Protein AF-A0A6G0M9Y8-F1 (afdb_monomer_lite)

Radius of gyration: 37.88 Å; chains: 1; bounding box: 70×54×104 Å

InterPro domains:
  IPR029466 No apical meristem-associated, C-terminal domain [PF14303] (41-128)

Secondary structure (DSSP, 8-state):
-----------------------------------------STHHHHHHHHHHHHHHHHHHHHHHHHHHHHHHHHHHHHHHHHHHHHHHHHHHHHHHHHHHHHHHHHH---TT--HHHHHHHHHHHHHHHHHHHHHHTT--

Foldseek 3Di:
DDDDDDDDDDDDDDDDDDDDDDDPDPDDPPDDDDPPPDPDDDDVVVVVVVVVVVVVVVVVVVVVVVVVVVVVVVVVVVVVVVVVVVVVVVVVVVVVVVVVVVLVCLLPDDPPPPDPVSNVVSVVSVVVSVVVVCVVVVVPD

Organism: NCBI:txid53985

pLDDT: mean 75.21, std 24.91, range [28.23, 98.38]

Structure (mmCIF, N/CA/C/O backbone):
data_AF-A0A6G0M9Y8-F1
#
_entry.id   AF-A0A6G0M9Y8-F1
#
loop_
_atom_site.group_PDB
_atom_site.id
_atom_site.type_symbol
_atom_site.label_atom_id
_atom_site.label_alt_id
_atom_site.label_comp_id
_atom_site.label_asym_id
_atom_site.label_entity_id
_atom_site.label_seq_id
_atom_site.pdbx_PDB_ins_code
_atom_site.Cartn_x
_atom_site.Cartn_y
_atom_site.Cartn_z
_atom_site.occupancy
_atom_site.B_iso_or_equiv
_atom_site.auth_seq_id
_atom_site.auth_comp_id
_atom_site.auth_asym_id
_atom_si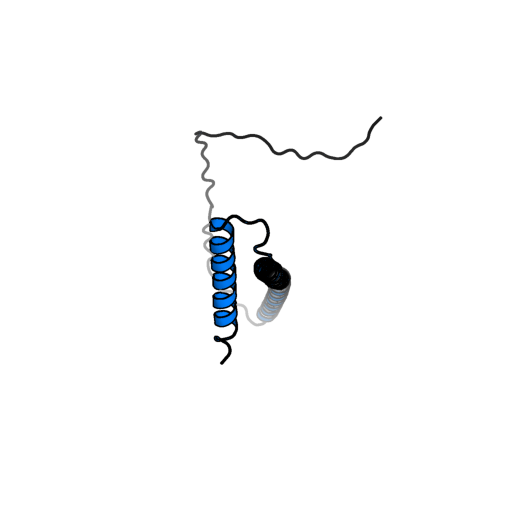te.auth_atom_id
_atom_site.pdbx_PDB_model_num
ATOM 1 N N . MET A 1 1 ? -49.732 18.791 -7.764 1.00 39.34 1 MET A N 1
ATOM 2 C CA . MET A 1 1 ? -49.855 17.565 -6.949 1.00 39.34 1 MET A CA 1
ATOM 3 C C . MET A 1 1 ? -48.465 16.969 -6.789 1.00 39.34 1 MET A C 1
ATOM 5 O O . MET A 1 1 ? -47.981 16.368 -7.731 1.00 39.34 1 MET A O 1
ATOM 9 N N . PHE A 1 2 ? -47.816 17.208 -5.649 1.00 36.47 2 PHE A N 1
ATOM 10 C CA . PHE A 1 2 ? -46.547 16.594 -5.227 1.00 36.47 2 PHE A CA 1
ATOM 11 C C . PHE A 1 2 ? -46.539 16.563 -3.689 1.00 36.47 2 PHE A C 1
ATOM 13 O O . PHE A 1 2 ? -47.146 17.440 -3.072 1.00 36.47 2 PHE A O 1
ATOM 20 N N . CYS A 1 3 ? -45.908 15.557 -3.081 1.00 32.97 3 CYS A N 1
ATOM 21 C CA . CYS A 1 3 ? -46.003 15.275 -1.644 1.00 32.97 3 CYS A CA 1
ATOM 22 C C . CYS A 1 3 ? -44.682 15.541 -0.890 1.00 32.97 3 CYS A C 1
ATOM 24 O O . CYS A 1 3 ? -43.620 15.142 -1.354 1.00 32.97 3 CYS A O 1
ATOM 26 N N . THR A 1 4 ? -44.792 16.229 0.258 1.00 45.25 4 THR A N 1
ATOM 27 C CA . THR A 1 4 ? -44.316 15.829 1.613 1.00 45.25 4 THR A CA 1
ATOM 28 C C . THR A 1 4 ? -43.302 14.661 1.711 1.00 45.25 4 THR A C 1
ATOM 30 O O . THR A 1 4 ? -43.532 13.634 1.086 1.00 45.25 4 THR A O 1
ATOM 33 N N . VAL A 1 5 ? -42.213 14.643 2.516 1.00 47.09 5 VAL A N 1
ATOM 34 C CA . VAL A 1 5 ? -41.707 15.344 3.750 1.00 47.09 5 VAL A CA 1
ATOM 35 C C . VAL A 1 5 ? -40.148 15.195 3.748 1.00 47.09 5 VAL A C 1
ATOM 37 O O . VAL A 1 5 ? -39.712 14.174 3.231 1.00 47.09 5 VAL A O 1
ATOM 40 N N . HIS A 1 6 ?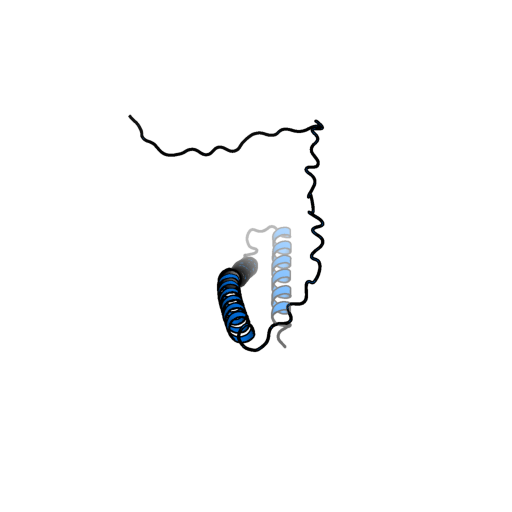 -39.184 15.991 4.266 1.00 40.78 6 HIS A N 1
ATOM 41 C CA . HIS A 1 6 ? -38.940 17.330 4.888 1.00 40.78 6 HIS A CA 1
ATOM 42 C C . HIS A 1 6 ? -37.494 17.762 4.453 1.00 40.78 6 HIS A C 1
ATOM 44 O O . HIS A 1 6 ? -36.820 16.970 3.804 1.00 40.78 6 HIS A O 1
ATOM 50 N N . CYS A 1 7 ? -36.899 18.949 4.677 1.00 36.34 7 CYS A N 1
ATOM 51 C CA . CYS A 1 7 ? -37.095 20.105 5.581 1.00 36.34 7 CYS A CA 1
ATOM 52 C C . CYS A 1 7 ? -36.411 20.075 6.984 1.00 36.34 7 CYS A C 1
ATOM 54 O O . CYS A 1 7 ? -37.092 19.968 8.000 1.00 36.34 7 CYS A O 1
ATOM 56 N N . VAL A 1 8 ? -35.078 20.268 7.035 1.00 40.81 8 VAL A N 1
ATOM 57 C CA . VAL A 1 8 ? -34.364 21.080 8.061 1.00 40.81 8 VAL A CA 1
ATOM 58 C C . VAL A 1 8 ? -33.291 21.905 7.331 1.00 40.81 8 VAL A C 1
ATOM 60 O O . VAL A 1 8 ? -32.588 21.358 6.484 1.00 40.81 8 VAL A O 1
ATOM 63 N N . CYS A 1 9 ? -33.157 23.198 7.640 1.00 38.06 9 CYS A N 1
ATOM 64 C CA . CYS A 1 9 ? -32.216 24.118 6.981 1.00 38.06 9 CYS A CA 1
ATOM 65 C C . CYS A 1 9 ? -31.145 24.631 7.960 1.00 38.06 9 CYS A C 1
ATOM 67 O O . CYS A 1 9 ? -31.461 24.895 9.117 1.00 38.06 9 CYS A O 1
ATOM 69 N N . PHE A 1 10 ? -29.909 24.840 7.486 1.00 33.06 10 PHE A N 1
ATOM 70 C CA . PHE A 1 10 ? -28.803 25.429 8.261 1.00 33.06 10 PHE A CA 1
ATOM 71 C C . PHE A 1 10 ? -28.028 26.471 7.433 1.00 33.06 10 PHE A C 1
ATOM 73 O O . PHE A 1 10 ? -27.304 26.106 6.515 1.00 33.06 10 PHE A O 1
ATOM 80 N N . TYR A 1 11 ? -28.217 27.751 7.765 1.00 35.28 11 TYR A N 1
ATOM 81 C CA . TYR A 1 11 ? -27.545 28.984 7.294 1.00 35.28 11 TYR A CA 1
ATOM 82 C C . TYR A 1 11 ? -28.156 30.133 8.158 1.00 35.28 11 TYR A C 1
ATOM 84 O O . TYR A 1 11 ? -29.301 29.983 8.579 1.00 35.28 11 TYR A O 1
ATOM 92 N N . VAL A 1 12 ? -27.530 31.262 8.534 1.00 34.66 12 VAL A N 1
ATOM 93 C CA . VAL A 1 12 ? -26.369 32.028 8.024 1.00 34.66 12 VAL A CA 1
ATOM 94 C C . VAL A 1 12 ? -25.516 32.606 9.189 1.00 34.66 12 VAL A C 1
ATOM 96 O O . VAL A 1 12 ? -25.989 32.742 10.310 1.00 34.66 12 VAL A O 1
ATOM 99 N N . VAL A 1 13 ? -24.267 32.963 8.866 1.00 34.56 13 VAL A N 1
ATOM 100 C CA . VAL A 1 13 ? -23.271 33.825 9.557 1.00 34.56 13 VAL A CA 1
ATOM 101 C C . VAL A 1 13 ? -23.820 35.010 10.387 1.00 34.56 13 VAL A C 1
ATOM 103 O O . VAL A 1 13 ? -24.753 35.685 9.961 1.00 34.56 13 VAL A O 1
ATOM 106 N N . GLY A 1 14 ? -23.120 35.359 11.479 1.00 28.23 14 GLY A N 1
ATOM 107 C CA . GLY A 1 14 ? -23.177 36.665 12.166 1.00 28.23 14 GLY A CA 1
ATOM 108 C C . GLY A 1 14 ? -22.004 36.852 13.150 1.00 28.23 14 GLY A C 1
ATOM 109 O O . GLY A 1 14 ? -21.479 35.857 13.646 1.00 28.23 14 GLY A O 1
ATOM 110 N N . ALA A 1 15 ? -21.575 38.094 13.407 1.00 34.66 15 ALA A N 1
ATOM 111 C CA . ALA A 1 15 ? -20.466 38.441 14.312 1.00 34.66 15 ALA A CA 1
ATOM 112 C C . ALA A 1 15 ? -20.741 39.751 15.092 1.00 34.66 15 ALA A C 1
ATOM 114 O O . ALA A 1 15 ? -21.701 40.453 14.782 1.00 34.66 15 ALA A O 1
ATOM 115 N N . ASP A 1 16 ? -19.845 40.057 16.039 1.00 31.34 16 ASP A N 1
ATOM 116 C CA . ASP A 1 16 ? -19.729 41.263 16.882 1.00 31.34 16 ASP A CA 1
ATOM 117 C C . ASP A 1 16 ? -20.652 41.453 18.113 1.00 31.34 16 ASP A C 1
ATOM 119 O O . ASP A 1 16 ? -21.720 40.866 18.268 1.00 31.34 16 ASP A O 1
ATOM 123 N N . GLU A 1 17 ? -20.106 42.260 19.032 1.00 44.22 17 GLU A N 1
ATOM 124 C CA . GLU A 1 17 ? -20.483 42.584 20.419 1.00 44.22 17 GLU A CA 1
ATOM 125 C C . GLU A 1 17 ? -21.959 42.923 20.713 1.00 44.22 17 GLU A C 1
ATOM 127 O O . GLU A 1 17 ? -22.526 43.861 20.150 1.00 44.22 17 GLU A O 1
ATOM 132 N N . ALA A 1 18 ? -22.510 42.288 21.759 1.00 34.84 18 ALA A N 1
ATOM 133 C CA . ALA A 1 18 ? -23.552 42.870 22.613 1.00 34.84 18 ALA A CA 1
ATOM 134 C C . ALA A 1 18 ? -23.567 42.214 24.013 1.00 34.84 18 ALA A C 1
ATOM 136 O O . ALA A 1 18 ? -23.854 41.027 24.159 1.00 34.84 18 ALA A O 1
ATOM 137 N N . THR A 1 19 ? -23.309 42.996 25.067 1.00 44.41 19 THR A N 1
ATOM 138 C CA . THR A 1 19 ? -23.383 42.528 26.465 1.00 44.41 19 THR A CA 1
ATOM 139 C C . THR A 1 19 ? -24.833 42.339 26.928 1.00 44.41 19 THR A C 1
ATOM 141 O O . THR A 1 19 ? -25.600 43.301 26.951 1.00 44.41 19 THR A O 1
ATOM 144 N N . ILE A 1 20 ? -25.186 41.140 27.412 1.00 38.72 20 ILE A N 1
ATOM 145 C CA . ILE A 1 20 ? -26.380 40.906 28.248 1.00 38.72 20 ILE A CA 1
ATOM 146 C C . ILE A 1 20 ? -25.986 40.085 29.484 1.00 38.72 20 ILE A C 1
ATOM 148 O O . ILE A 1 20 ? -25.356 39.036 29.386 1.00 38.72 20 ILE A O 1
ATOM 152 N N . SER A 1 21 ? -26.371 40.582 30.659 1.00 39.44 21 SER A N 1
ATOM 153 C CA . SER A 1 21 ? -26.057 40.007 31.971 1.00 39.44 21 SER A CA 1
ATOM 154 C C . SER A 1 21 ? -27.148 39.050 32.466 1.00 39.44 21 SER A C 1
ATOM 156 O O . SER A 1 21 ? -28.293 39.473 32.607 1.00 39.44 21 SER A O 1
ATOM 158 N N . SER A 1 22 ? -26.763 37.851 32.914 1.00 36.72 22 SER A N 1
ATOM 159 C CA . SER A 1 22 ? -27.243 37.318 34.202 1.00 36.72 22 SER A CA 1
ATOM 160 C C . SER A 1 22 ? -26.238 36.330 34.801 1.00 36.72 22 SER A C 1
ATOM 162 O O . SER A 1 22 ? -25.827 35.376 34.143 1.00 36.72 22 SER A O 1
ATOM 164 N N . MET A 1 23 ? -25.861 36.540 36.065 1.00 39.88 23 MET A N 1
ATOM 165 C CA . MET A 1 23 ? -25.212 35.524 36.898 1.00 39.88 23 MET A CA 1
ATOM 166 C C . MET A 1 23 ? -26.258 34.932 37.844 1.00 39.88 23 MET A C 1
ATOM 168 O O . MET A 1 23 ? -26.404 35.386 38.982 1.00 39.88 23 MET A O 1
ATOM 172 N N . ASP A 1 24 ? -26.961 33.890 37.403 1.00 33.59 24 ASP A N 1
ATOM 173 C CA . ASP A 1 24 ? -27.903 33.154 38.253 1.00 33.59 24 ASP A CA 1
ATOM 174 C C . ASP A 1 24 ? -27.179 32.203 39.220 1.00 33.59 24 ASP A C 1
ATOM 176 O O . ASP A 1 24 ? -27.141 30.983 39.077 1.00 33.59 24 ASP A O 1
ATOM 180 N N . THR A 1 25 ? -26.555 32.838 40.214 1.00 39.00 25 THR A N 1
ATOM 181 C CA . THR A 1 25 ? -26.526 32.455 41.632 1.00 39.00 25 THR A CA 1
ATOM 182 C C . THR A 1 25 ? -26.902 30.997 41.924 1.00 39.00 25 THR A C 1
ATOM 184 O O . THR A 1 25 ? -28.063 30.670 42.166 1.00 39.00 25 THR A O 1
ATOM 187 N N . PHE A 1 26 ? -25.892 30.130 42.046 1.00 36.38 26 PHE A N 1
ATOM 188 C CA . PHE A 1 26 ? -26.058 28.820 42.681 1.00 36.38 26 PHE A CA 1
ATOM 189 C C . PHE A 1 26 ? -26.294 29.009 44.189 1.00 36.38 26 PHE A C 1
ATOM 191 O O . PHE A 1 26 ? -25.365 29.040 45.001 1.00 36.38 26 PHE A O 1
ATOM 198 N N . GLN A 1 27 ? -27.558 29.205 44.565 1.00 37.06 27 GLN A N 1
ATOM 199 C CA . GLN A 1 27 ? -27.953 29.525 45.932 1.00 37.06 27 GLN A CA 1
ATOM 200 C C . GLN A 1 27 ? -27.883 28.271 46.819 1.00 37.06 27 GLN A C 1
ATOM 202 O O . GLN A 1 27 ? -28.833 27.500 46.915 1.00 37.06 27 GLN A O 1
ATOM 207 N N . SER A 1 28 ? -26.733 28.055 47.463 1.00 39.25 28 SER A N 1
ATOM 208 C CA . SER A 1 28 ? -26.544 26.971 48.435 1.00 39.25 28 SER A CA 1
ATOM 209 C C . SER A 1 28 ? -27.338 27.245 49.722 1.00 39.25 28 SER A C 1
ATOM 211 O O . SER A 1 28 ? -27.038 28.226 50.414 1.00 39.25 28 SER A O 1
ATOM 213 N N . PRO A 1 29 ? -28.320 26.404 50.105 1.00 44.94 29 PRO A N 1
ATOM 214 C CA . PRO A 1 29 ? -28.995 26.538 51.386 1.00 44.94 29 PRO A CA 1
ATOM 215 C C . PRO A 1 29 ? -28.086 25.974 52.483 1.00 44.94 29 PRO A C 1
ATOM 217 O O . PRO A 1 29 ? -27.977 24.758 52.656 1.00 44.94 29 PRO A O 1
ATOM 220 N N . VAL A 1 30 ? -27.445 26.853 53.258 1.00 48.31 30 VAL A N 1
ATOM 221 C CA . VAL A 1 30 ? -26.690 26.473 54.466 1.00 48.31 30 VAL A CA 1
ATOM 222 C C . VAL A 1 30 ? -27.676 26.058 55.569 1.00 48.31 30 VAL A C 1
ATOM 224 O O . VAL A 1 30 ? -27.991 26.811 56.489 1.00 48.31 30 VAL A O 1
ATOM 227 N N . GLY A 1 31 ? -28.210 24.843 55.445 1.00 37.00 31 GLY A N 1
ATOM 228 C CA . GLY A 1 31 ? -29.102 24.220 56.419 1.00 37.00 31 GLY A CA 1
ATOM 229 C C . GLY A 1 31 ? -28.313 23.527 57.526 1.00 37.00 31 GLY A C 1
ATOM 230 O O . GLY A 1 31 ? -27.812 22.421 57.335 1.00 37.00 31 GLY A O 1
ATOM 231 N N . VAL A 1 32 ? -28.212 24.160 58.699 1.00 47.62 32 VAL A N 1
ATOM 232 C CA . VAL A 1 32 ? -27.520 23.590 59.867 1.00 47.62 32 VAL A CA 1
ATOM 233 C C . VAL A 1 32 ? -28.286 22.375 60.404 1.00 47.62 32 VAL A C 1
ATOM 235 O O . VAL A 1 32 ? -29.223 22.502 61.194 1.00 47.62 32 VAL A O 1
ATOM 238 N N . LEU A 1 33 ? -27.861 21.173 60.009 1.00 42.94 33 LEU A N 1
ATOM 239 C CA . LEU A 1 33 ? -28.350 19.922 60.586 1.00 42.94 33 LEU A CA 1
ATOM 240 C C . LEU A 1 33 ? -27.740 19.701 61.978 1.00 42.94 33 LEU A C 1
ATOM 242 O O . LEU A 1 33 ? -26.704 19.054 62.135 1.00 42.94 33 LEU A O 1
ATOM 246 N N . HIS A 1 34 ? -28.414 20.215 63.009 1.00 40.53 34 HIS A N 1
ATOM 247 C CA . HIS A 1 34 ? -28.133 19.842 64.395 1.00 40.53 34 HIS A CA 1
ATOM 248 C C . HIS A 1 34 ? -28.239 18.318 64.567 1.00 40.53 34 HIS A C 1
ATOM 250 O O . HIS A 1 34 ? -29.302 17.726 64.373 1.00 40.53 34 HIS A O 1
ATOM 256 N N . ALA A 1 35 ? -27.140 17.682 64.980 1.00 46.62 35 ALA A N 1
ATOM 257 C CA . ALA A 1 35 ? -27.052 16.238 65.182 1.00 46.62 35 ALA A CA 1
ATOM 258 C C . ALA A 1 35 ? -27.804 15.775 66.451 1.00 46.62 35 ALA A C 1
ATOM 260 O O . ALA A 1 35 ? -27.202 15.421 67.468 1.00 46.62 35 ALA A O 1
ATOM 261 N N . VAL A 1 36 ? -29.140 15.770 66.400 1.00 43.28 36 VAL A N 1
ATOM 262 C CA . VAL A 1 36 ? -30.007 15.288 67.488 1.00 43.28 36 VAL A CA 1
ATOM 263 C C . VAL A 1 36 ? -29.892 13.763 67.610 1.00 43.28 36 VAL A C 1
ATOM 265 O O . VAL A 1 36 ? -30.564 13.003 66.916 1.00 43.28 36 VAL A O 1
ATOM 268 N N . ARG A 1 37 ? -29.012 13.316 68.511 1.00 51.09 37 ARG A N 1
ATOM 269 C CA . ARG A 1 37 ? -28.689 11.908 68.801 1.00 51.09 37 ARG A CA 1
ATOM 270 C C . ARG A 1 37 ? -29.902 11.136 69.366 1.00 51.09 37 ARG A C 1
ATOM 272 O O . ARG A 1 37 ? -30.250 11.358 70.525 1.00 51.09 37 ARG A O 1
ATOM 279 N N . PRO A 1 38 ? -30.516 10.176 68.639 1.00 45.91 38 PRO A N 1
ATOM 280 C CA . PRO A 1 38 ? -31.719 9.490 69.120 1.00 45.91 38 PRO A CA 1
ATOM 281 C C . PRO A 1 38 ? -31.382 8.318 70.060 1.00 45.91 38 PRO A C 1
ATOM 283 O O . PRO A 1 38 ? -31.090 7.203 69.621 1.00 45.91 38 PRO A O 1
ATOM 286 N N . THR A 1 39 ? -31.463 8.538 71.371 1.00 56.75 39 THR A N 1
ATOM 287 C CA . THR A 1 39 ? -31.293 7.503 72.406 1.00 56.75 39 THR A CA 1
ATOM 288 C C . THR A 1 39 ? -32.536 6.610 72.540 1.00 56.75 39 THR A C 1
ATOM 290 O O . THR A 1 39 ? -33.365 6.786 73.426 1.00 56.75 39 THR A O 1
ATOM 293 N N . SER A 1 40 ? -32.681 5.609 71.664 1.00 49.59 40 SER A N 1
ATOM 294 C CA . SER A 1 40 ? -33.758 4.604 71.768 1.00 49.59 40 SER A CA 1
ATOM 295 C C . SER A 1 40 ? -33.303 3.216 71.299 1.00 49.59 40 SER A C 1
ATOM 297 O O . SER A 1 40 ? -32.916 3.058 70.140 1.00 49.59 40 SER A O 1
ATOM 299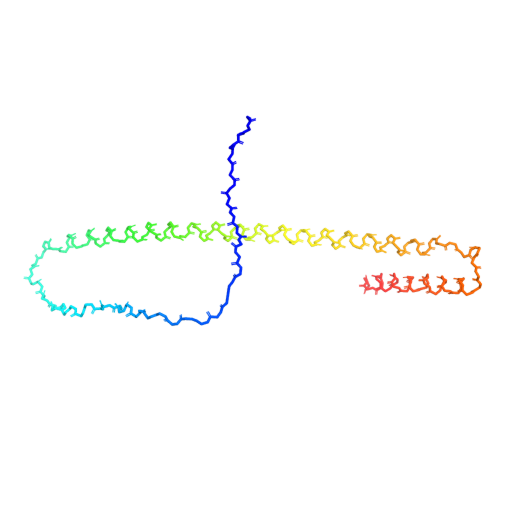 N N . ALA A 1 41 ? -33.366 2.221 72.185 1.00 53.44 41 ALA A N 1
ATOM 300 C CA . ALA A 1 41 ? -32.756 0.903 71.998 1.00 53.44 41 ALA A CA 1
ATOM 301 C C . ALA A 1 41 ? -33.502 -0.046 71.030 1.00 53.44 41 ALA A C 1
ATOM 303 O O . ALA A 1 41 ? -34.688 0.109 70.733 1.00 53.44 41 ALA A O 1
ATOM 304 N N . GLY A 1 42 ? -32.794 -1.088 70.578 1.00 52.91 42 GLY A N 1
ATOM 305 C CA . GLY A 1 42 ? -33.362 -2.279 69.934 1.00 52.91 42 GLY A CA 1
ATOM 306 C C . GLY A 1 42 ? -33.921 -2.066 68.523 1.00 52.91 42 GLY A C 1
ATOM 307 O O . GLY A 1 42 ? -33.251 -2.344 67.531 1.00 52.91 42 GLY A O 1
ATOM 308 N N . LYS A 1 43 ? -35.174 -1.609 68.417 1.00 49.94 43 LYS A N 1
ATOM 309 C CA . LYS A 1 43 ? -36.010 -1.802 67.212 1.00 49.94 43 LYS A CA 1
ATOM 310 C C . LYS A 1 43 ? -35.680 -0.912 66.002 1.00 49.94 43 LYS A C 1
ATOM 312 O O . LYS A 1 43 ? -36.190 -1.186 64.919 1.00 49.94 43 LYS A O 1
ATOM 317 N N . LYS A 1 44 ? -34.841 0.125 66.134 1.00 56.09 44 LYS A N 1
ATOM 318 C CA . LYS A 1 44 ? -34.489 1.008 64.998 1.00 56.09 44 LYS A CA 1
ATOM 319 C C . LYS A 1 44 ? -33.450 0.407 64.042 1.00 56.09 44 LYS A C 1
ATOM 321 O O . LYS A 1 44 ? -33.598 0.584 62.837 1.00 56.09 44 LYS A O 1
ATOM 326 N N . LYS A 1 45 ? -32.454 -0.345 64.539 1.00 57.72 45 LYS A N 1
ATOM 327 C CA . LYS A 1 45 ? -31.346 -0.842 63.695 1.00 57.72 45 LYS A CA 1
ATOM 328 C C . LYS A 1 45 ? -31.804 -1.756 62.555 1.00 57.72 45 LYS A C 1
ATOM 330 O O . LYS A 1 45 ? -31.316 -1.599 61.449 1.00 57.72 45 LYS A O 1
ATOM 335 N N . ALA A 1 46 ? -32.775 -2.643 62.784 1.00 64.69 46 ALA A N 1
ATOM 336 C CA . ALA A 1 46 ? -33.276 -3.538 61.734 1.00 64.69 46 ALA A CA 1
ATOM 337 C C . ALA A 1 46 ? -33.919 -2.781 60.553 1.00 64.69 46 ALA A C 1
ATOM 339 O O . ALA A 1 46 ? -33.725 -3.159 59.403 1.00 64.69 46 ALA A O 1
ATOM 340 N N . LYS A 1 47 ? -34.643 -1.682 60.821 1.00 68.00 47 LYS A N 1
ATOM 341 C CA . LYS A 1 47 ? -35.223 -0.838 59.761 1.00 68.00 47 LYS A CA 1
ATOM 342 C C . LYS A 1 47 ? -34.175 0.016 59.046 1.00 68.00 47 LYS A C 1
ATOM 344 O O . LYS A 1 47 ? -34.321 0.248 57.854 1.00 68.00 47 LYS A O 1
ATOM 349 N N . GLN A 1 48 ? -33.140 0.460 59.762 1.00 77.38 48 GLN A N 1
ATOM 350 C CA . GLN A 1 48 ? -32.007 1.165 59.163 1.00 77.38 48 GLN A CA 1
ATOM 351 C C . GLN A 1 48 ? -31.241 0.244 58.204 1.00 77.38 48 GLN A C 1
ATOM 353 O O . GLN A 1 48 ? -31.132 0.583 57.036 1.00 77.38 48 GLN A O 1
ATOM 358 N N . LEU A 1 49 ? -30.830 -0.945 58.660 1.00 76.88 49 LEU A N 1
ATOM 359 C CA . LEU A 1 49 ? -30.101 -1.927 57.846 1.00 76.88 49 LEU A CA 1
ATOM 360 C C . LEU A 1 49 ? -30.873 -2.331 56.579 1.00 76.88 49 LEU A C 1
ATOM 362 O O . LEU A 1 49 ? -30.287 -2.419 55.512 1.00 76.88 49 LEU A O 1
ATOM 366 N N . HIS A 1 50 ? -32.195 -2.511 56.668 1.00 81.38 50 HIS A N 1
ATOM 367 C CA . HIS A 1 50 ? -33.036 -2.802 55.499 1.00 81.38 50 HIS A CA 1
ATOM 368 C C . HIS A 1 50 ? -33.113 -1.629 54.498 1.00 81.38 50 HIS A C 1
ATOM 370 O O . HIS A 1 50 ? -33.262 -1.849 53.299 1.00 81.38 50 HIS A O 1
ATOM 376 N N . PHE A 1 51 ? -33.037 -0.378 54.964 1.00 83.75 51 PHE A N 1
ATOM 377 C CA . PHE A 1 51 ? -32.955 0.790 54.078 1.00 83.75 51 PHE A CA 1
ATOM 378 C C . PHE A 1 51 ? -31.565 0.898 53.430 1.00 83.75 51 PHE A C 1
ATOM 380 O O . PHE A 1 51 ? -31.471 1.116 52.228 1.00 83.75 51 PHE A O 1
ATOM 387 N N . GLU A 1 52 ? -30.509 0.663 54.210 1.00 83.31 52 GLU A N 1
ATOM 388 C CA . GLU A 1 52 ? -29.107 0.572 53.773 1.00 83.31 52 GLU A CA 1
ATOM 389 C C . GLU A 1 52 ? -28.953 -0.488 52.658 1.00 83.31 52 GLU A C 1
ATOM 391 O O . GLU A 1 52 ? -28.484 -0.180 51.565 1.00 83.31 52 GLU A O 1
ATOM 396 N N . GLU A 1 53 ? -29.508 -1.689 52.856 1.00 88.38 53 GLU A N 1
ATOM 397 C CA . GLU A 1 53 ? -29.526 -2.781 51.867 1.00 88.38 53 GLU A CA 1
ATOM 398 C C . GLU A 1 53 ? -30.318 -2.436 50.585 1.00 88.38 53 GLU A C 1
ATOM 400 O O . GLU A 1 53 ? -29.974 -2.896 49.492 1.00 88.38 53 GLU A O 1
ATOM 405 N N . GLN A 1 54 ? -31.385 -1.631 50.681 1.00 89.81 54 GLN A N 1
ATOM 406 C CA . GLN A 1 54 ? -32.106 -1.144 49.495 1.00 89.81 54 GLN A CA 1
ATOM 407 C C . GLN A 1 54 ? -31.306 -0.086 48.727 1.00 89.81 54 GLN A C 1
ATOM 409 O O . GLN A 1 54 ? -31.309 -0.110 47.494 1.00 89.81 54 GLN A O 1
ATOM 414 N N . VAL A 1 55 ? -30.595 0.800 49.432 1.00 89.19 55 VAL A N 1
ATOM 415 C CA . VAL A 1 55 ? -29.694 1.788 48.822 1.00 89.19 55 VAL A CA 1
ATOM 416 C C . VAL A 1 55 ? -28.546 1.084 48.093 1.00 89.19 55 VAL A C 1
ATOM 418 O O . VAL A 1 55 ? -28.333 1.366 46.915 1.00 89.19 55 VAL A O 1
ATOM 421 N N . ASP A 1 56 ? -27.891 0.099 48.711 1.00 93.06 56 ASP A N 1
ATOM 422 C CA . ASP A 1 56 ? -26.813 -0.673 48.070 1.00 93.06 56 ASP A CA 1
ATOM 423 C C . ASP A 1 56 ? -27.288 -1.405 46.802 1.00 93.06 56 ASP A C 1
ATOM 425 O O . ASP A 1 56 ? -26.606 -1.393 45.773 1.00 93.06 56 ASP A O 1
ATOM 429 N N . LYS A 1 57 ? -28.493 -1.995 46.823 1.00 92.69 57 LYS A N 1
ATOM 430 C CA . LYS A 1 57 ? -29.090 -2.626 45.629 1.00 92.69 57 LYS A CA 1
ATOM 431 C C . LYS A 1 57 ? -29.381 -1.613 44.518 1.00 92.69 57 LYS A C 1
ATOM 433 O O . LYS A 1 57 ? -29.104 -1.909 43.356 1.00 92.69 57 LYS A O 1
ATOM 438 N N . ALA A 1 58 ? -29.895 -0.429 44.853 1.00 91.25 58 ALA A N 1
ATOM 439 C CA . ALA A 1 58 ? -30.156 0.638 43.884 1.00 91.25 58 ALA A CA 1
ATOM 440 C C . ALA A 1 58 ? -28.858 1.224 43.290 1.00 91.25 58 ALA A C 1
ATOM 442 O O . ALA A 1 58 ? -28.801 1.509 42.089 1.00 91.25 58 ALA A O 1
ATOM 443 N N . ILE A 1 59 ? -27.798 1.336 44.099 1.00 90.88 59 ILE A N 1
ATOM 444 C CA . ILE A 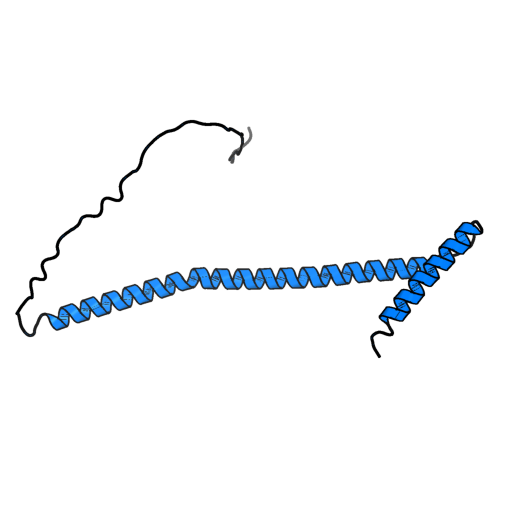1 59 ? -26.462 1.754 43.655 1.00 90.88 59 ILE A CA 1
ATOM 445 C C . ILE A 1 59 ? -25.864 0.704 42.713 1.00 90.88 59 ILE A C 1
ATOM 447 O O . ILE A 1 59 ? -25.446 1.060 41.612 1.00 90.88 59 ILE A O 1
ATOM 451 N N . MET A 1 60 ? -25.884 -0.585 43.075 1.00 92.19 60 MET A N 1
ATOM 452 C CA . MET A 1 60 ? -25.384 -1.659 42.201 1.00 92.19 60 MET A CA 1
ATOM 453 C C . MET A 1 60 ? -26.160 -1.774 40.880 1.00 92.19 60 MET A C 1
ATOM 455 O O . MET A 1 60 ? -25.555 -2.073 39.850 1.00 92.19 60 MET A O 1
ATOM 459 N N . HIS A 1 61 ? -27.477 -1.533 40.884 1.00 90.81 61 HIS A N 1
ATOM 460 C CA . HIS A 1 61 ? -28.278 -1.495 39.654 1.00 90.81 61 HIS A CA 1
ATOM 461 C C . HIS A 1 61 ? -27.833 -0.343 38.748 1.00 90.81 61 HIS A C 1
ATOM 463 O O . HIS A 1 61 ? -27.424 -0.572 37.611 1.00 90.81 61 HIS A O 1
ATOM 469 N N . SER A 1 62 ? -27.810 0.875 39.299 1.00 86.19 62 SER A N 1
ATOM 470 C CA . SER A 1 62 ? -27.383 2.087 38.591 1.00 86.19 62 SER A CA 1
ATOM 471 C C . SER A 1 62 ? -25.969 1.944 38.022 1.00 86.19 62 SER A C 1
ATOM 473 O O . SER A 1 62 ? -25.742 2.228 36.852 1.00 86.19 62 SER A O 1
ATOM 475 N N . GLN A 1 63 ? -25.013 1.450 38.818 1.00 86.69 63 GLN A N 1
ATOM 476 C CA . GLN A 1 63 ? -23.629 1.237 38.379 1.00 86.69 63 GLN A CA 1
ATOM 477 C C . GLN A 1 63 ? -23.517 0.192 37.262 1.00 86.69 63 GLN A C 1
ATOM 479 O O . GLN A 1 63 ? -22.711 0.370 36.349 1.00 86.69 63 GLN A O 1
ATOM 484 N N . ARG A 1 64 ? -24.331 -0.873 37.296 1.00 84.94 64 ARG A N 1
ATOM 485 C CA . ARG A 1 64 ? -24.372 -1.871 36.218 1.00 84.94 64 ARG A CA 1
ATOM 486 C C . ARG A 1 64 ? -24.849 -1.246 34.911 1.00 84.94 64 ARG A C 1
ATOM 488 O O . ARG A 1 64 ? -24.194 -1.432 33.893 1.00 84.94 64 ARG A O 1
ATOM 495 N N . GLU A 1 65 ? -25.955 -0.508 34.932 1.00 83.69 65 GLU A N 1
ATOM 496 C CA . GLU A 1 65 ? -26.510 0.133 33.731 1.00 83.69 65 GLU A CA 1
ATOM 497 C C . GLU A 1 65 ? -25.573 1.218 33.181 1.00 83.69 65 GLU A C 1
ATOM 499 O O . GLU A 1 65 ? -25.303 1.250 31.979 1.00 83.69 65 GLU A O 1
ATOM 504 N N . LEU A 1 66 ? -24.975 2.027 34.063 1.00 83.38 66 LEU A N 1
ATOM 505 C CA . LEU A 1 66 ? -23.959 3.024 33.707 1.00 83.38 66 LEU A CA 1
ATOM 506 C C . LEU A 1 66 ? -22.691 2.407 33.089 1.00 83.38 66 LEU A C 1
ATOM 508 O O . LEU A 1 66 ? -22.000 3.098 32.346 1.00 83.38 66 LEU A O 1
ATOM 512 N N . ALA A 1 67 ? -22.386 1.128 33.340 1.00 81.19 67 ALA A N 1
ATOM 513 C CA . ALA A 1 67 ? -21.266 0.417 32.715 1.00 81.19 67 ALA A CA 1
ATOM 514 C C . ALA A 1 67 ? -21.593 -0.172 31.323 1.00 81.19 67 ALA A C 1
ATOM 516 O O . ALA A 1 67 ? -20.675 -0.441 30.540 1.00 81.19 67 ALA A O 1
ATOM 517 N N . VAL A 1 68 ? -22.875 -0.353 30.973 1.00 82.56 68 VAL A N 1
ATOM 518 C CA . VAL A 1 68 ? -23.277 -0.916 29.667 1.00 82.56 68 VAL A CA 1
ATOM 519 C C . VAL A 1 68 ? -22.953 0.045 28.520 1.00 82.56 68 VAL A C 1
ATOM 521 O O . VAL A 1 68 ? -22.339 -0.366 27.538 1.00 82.56 68 VAL A O 1
ATOM 524 N N . ALA A 1 69 ? -23.303 1.330 28.633 1.00 76.62 69 ALA A N 1
ATOM 525 C CA . ALA A 1 69 ? -23.080 2.276 27.535 1.00 76.62 69 ALA A CA 1
ATOM 526 C C . ALA A 1 69 ? -21.580 2.501 27.207 1.00 76.62 69 ALA A C 1
ATOM 528 O O . ALA A 1 69 ? -21.223 2.404 26.030 1.00 76.62 69 ALA A O 1
ATOM 529 N N . PRO A 1 70 ? -20.669 2.695 28.188 1.00 84.00 70 PRO A N 1
ATOM 530 C CA . PRO A 1 70 ? -19.233 2.777 27.922 1.00 84.00 70 PRO A CA 1
ATOM 531 C C . PRO A 1 70 ? -18.641 1.481 27.356 1.00 84.00 70 PRO A C 1
ATOM 533 O O . PRO A 1 70 ? -17.786 1.546 26.477 1.00 84.00 70 PRO A O 1
ATOM 536 N N . SER A 1 71 ? -19.084 0.302 27.814 1.00 86.25 71 SER A N 1
ATOM 537 C CA . SER A 1 71 ? -18.561 -0.969 27.281 1.00 86.25 71 SER A CA 1
ATOM 538 C C . SER A 1 71 ? -18.975 -1.205 25.824 1.00 86.25 71 SER A C 1
ATOM 540 O O . SER A 1 71 ? -18.132 -1.590 25.015 1.00 86.25 71 SER A O 1
ATOM 542 N N . ALA A 1 72 ? -20.216 -0.872 25.454 1.00 90.56 72 ALA A N 1
ATOM 543 C CA . ALA A 1 72 ? -20.657 -0.885 24.058 1.00 90.56 72 ALA A CA 1
ATOM 544 C C . ALA A 1 72 ? -19.871 0.116 23.186 1.00 90.56 72 ALA A C 1
A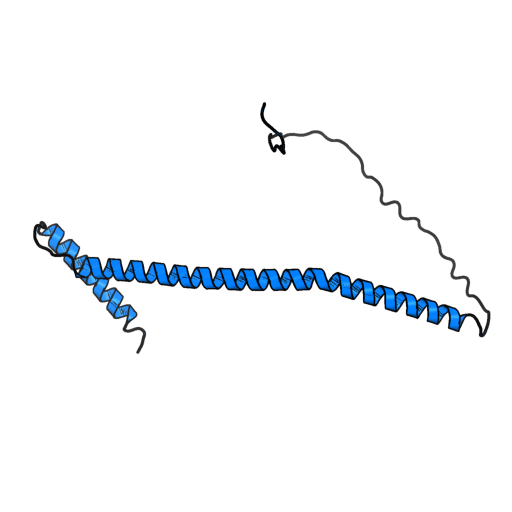TOM 546 O O . ALA A 1 72 ? -19.453 -0.223 22.079 1.00 90.56 72 ALA A O 1
ATOM 547 N N . GLN A 1 73 ? -19.608 1.327 23.693 1.00 92.19 73 GLN A N 1
ATOM 548 C CA . GLN A 1 73 ? -18.805 2.330 22.986 1.00 92.19 73 GLN A CA 1
ATOM 549 C C . GLN A 1 73 ? -17.359 1.860 22.746 1.00 92.19 73 GLN A C 1
ATOM 551 O O . GLN A 1 73 ? -16.834 2.043 21.648 1.00 92.19 73 GLN A O 1
ATOM 556 N N . VAL A 1 74 ? -16.722 1.231 23.741 1.00 95.06 74 VAL A N 1
ATOM 557 C CA . VAL A 1 74 ? -15.353 0.699 23.615 1.00 95.06 74 VAL A CA 1
ATOM 558 C C . VAL A 1 74 ? -15.269 -0.407 22.562 1.00 95.06 74 VAL A C 1
ATOM 560 O O . VAL A 1 74 ? -14.311 -0.420 21.787 1.00 95.06 74 VAL A O 1
ATOM 563 N N . GLU A 1 75 ? -16.260 -1.299 22.476 1.00 95.38 75 GLU A N 1
ATOM 564 C CA . GLU A 1 75 ? -16.234 -2.367 21.470 1.00 95.38 75 GLU A CA 1
ATOM 565 C C . GLU A 1 75 ? -16.464 -1.822 20.050 1.00 95.38 75 GLU A C 1
ATOM 567 O O . GLU A 1 75 ? -15.714 -2.169 19.140 1.00 95.38 75 GLU A O 1
ATOM 572 N N . ILE A 1 76 ? -17.376 -0.856 19.873 1.00 96.44 76 ILE A N 1
ATOM 573 C CA . ILE A 1 76 ? -17.543 -0.129 18.599 1.00 96.44 76 ILE A CA 1
ATOM 574 C C . ILE A 1 76 ? -16.229 0.560 18.180 1.00 96.44 76 ILE A C 1
ATOM 576 O O . ILE A 1 76 ? -15.844 0.517 17.011 1.00 96.44 76 ILE A O 1
ATOM 580 N N . MET A 1 77 ? -15.498 1.168 19.122 1.00 96.38 77 MET A N 1
ATOM 581 C CA . MET A 1 77 ? -14.189 1.774 18.838 1.00 96.38 77 MET A CA 1
ATOM 582 C C . MET A 1 77 ? -13.118 0.730 18.474 1.00 96.38 77 MET A C 1
ATOM 584 O O . MET A 1 77 ? -12.284 0.992 17.605 1.00 96.38 77 MET A O 1
ATOM 588 N N . ARG A 1 78 ? -13.147 -0.465 19.082 1.00 97.06 78 ARG A N 1
ATOM 589 C CA . ARG A 1 78 ? -12.273 -1.594 18.714 1.00 97.06 78 ARG A CA 1
ATOM 590 C C . ARG A 1 78 ? -12.569 -2.101 17.301 1.00 97.06 78 ARG A C 1
ATOM 592 O O . ARG A 1 78 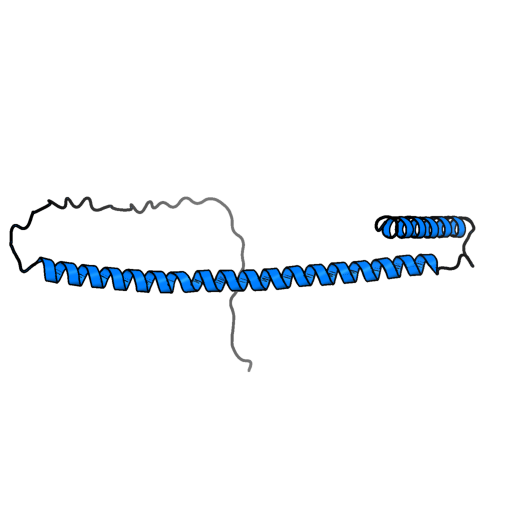? -11.626 -2.323 16.540 1.00 97.06 78 ARG A O 1
ATOM 599 N N . GLU A 1 79 ? -13.839 -2.259 16.935 1.00 97.62 79 GLU A N 1
ATOM 600 C CA . GLU A 1 79 ? -14.243 -2.647 15.577 1.00 97.62 79 GLU A CA 1
ATOM 601 C C . GLU A 1 79 ? -13.787 -1.609 14.544 1.00 97.62 79 GLU A C 1
ATOM 603 O O . GLU A 1 79 ? -13.143 -1.963 13.553 1.00 97.62 79 GLU A O 1
ATOM 608 N N . GLN A 1 80 ? -14.030 -0.319 14.806 1.00 96.88 80 GLN A N 1
ATOM 609 C CA . GLN A 1 80 ? -13.580 0.778 13.942 1.00 96.88 80 GLN A CA 1
ATOM 610 C C . GLN A 1 80 ? -12.055 0.793 13.767 1.00 96.88 80 GLN A C 1
ATOM 612 O O . GLN A 1 80 ? -11.578 0.952 12.642 1.00 96.88 80 GLN A O 1
ATOM 617 N N . LEU A 1 81 ? -11.287 0.564 14.838 1.00 97.94 81 LEU A N 1
ATOM 618 C CA . LEU A 1 81 ? -9.828 0.446 14.768 1.00 97.94 81 LEU A CA 1
ATOM 619 C C . LEU A 1 81 ? -9.388 -0.770 13.935 1.00 97.94 81 LEU A C 1
ATOM 621 O O . LEU A 1 81 ? -8.474 -0.654 13.119 1.00 97.94 81 LEU A O 1
ATOM 625 N N . GLN A 1 82 ? -10.051 -1.923 14.076 1.00 98.00 82 GLN A N 1
ATOM 626 C CA . GLN A 1 82 ? -9.726 -3.104 13.270 1.00 98.00 82 GLN A CA 1
ATOM 627 C C . GLN A 1 82 ? -10.029 -2.881 11.777 1.00 98.00 82 GLN A C 1
ATOM 629 O O . GLN A 1 82 ? -9.246 -3.300 10.922 1.00 98.00 82 GLN A O 1
ATOM 634 N N . VAL A 1 83 ? -11.136 -2.203 11.455 1.00 98.06 83 VAL A N 1
ATOM 635 C CA . VAL A 1 83 ? -11.494 -1.823 10.077 1.00 98.06 83 VAL A CA 1
ATOM 636 C C . VAL A 1 83 ? -10.503 -0.802 9.510 1.00 98.06 83 VAL A C 1
ATOM 638 O O . VAL A 1 83 ? -10.074 -0.949 8.365 1.00 98.06 83 VAL A O 1
ATOM 641 N N . ALA A 1 84 ? -10.092 0.195 10.300 1.00 97.94 84 ALA A N 1
ATOM 642 C CA . ALA A 1 84 ? -9.094 1.182 9.892 1.00 97.94 84 ALA A CA 1
ATOM 643 C C . ALA A 1 84 ? -7.739 0.527 9.575 1.00 97.94 84 ALA A C 1
ATOM 645 O O . ALA A 1 84 ? -7.192 0.761 8.499 1.00 97.94 84 ALA A O 1
ATOM 646 N N . ASN A 1 85 ? -7.246 -0.354 10.452 1.00 98.19 85 ASN A N 1
ATOM 647 C CA . ASN A 1 85 ? -5.973 -1.055 10.255 1.00 98.19 85 ASN A CA 1
ATOM 648 C C . ASN A 1 85 ? -5.995 -1.934 8.991 1.00 98.19 85 ASN A C 1
ATOM 650 O O . ASN A 1 85 ? -5.108 -1.812 8.150 1.00 98.19 85 ASN A O 1
ATOM 654 N N . LYS A 1 86 ? -7.052 -2.740 8.797 1.00 98.38 86 LYS A N 1
ATOM 655 C CA . LYS A 1 86 ? -7.236 -3.550 7.574 1.00 98.38 86 LYS A CA 1
ATOM 656 C C . LYS A 1 86 ? -7.308 -2.690 6.308 1.00 98.38 86 LYS A C 1
ATOM 658 O O . LYS A 1 86 ? -6.827 -3.095 5.255 1.00 98.38 86 LYS A O 1
ATOM 663 N N . LYS A 1 87 ? -7.903 -1.493 6.386 1.00 98.19 87 LYS A N 1
ATOM 664 C CA . LYS A 1 87 ? -7.954 -0.559 5.252 1.00 98.19 87 LYS A CA 1
ATOM 665 C C . LYS A 1 87 ? -6.566 -0.010 4.902 1.00 98.19 87 LYS A C 1
ATOM 667 O O . LYS A 1 87 ? -6.269 0.103 3.716 1.00 98.19 87 LYS A O 1
ATOM 672 N N . VAL A 1 88 ? -5.734 0.308 5.898 1.00 98.25 88 VAL A N 1
ATOM 673 C CA . VAL A 1 88 ? -4.339 0.732 5.678 1.00 98.25 88 VAL A CA 1
ATOM 674 C C . VAL A 1 88 ? -3.542 -0.392 5.013 1.00 98.25 88 VAL A C 1
ATOM 676 O O . VAL A 1 88 ? -2.991 -0.167 3.943 1.00 98.25 88 VAL A O 1
ATOM 679 N N . GLU A 1 89 ? -3.591 -1.608 5.559 1.00 98.06 89 GLU A N 1
ATOM 680 C CA . GLU A 1 89 ? -2.918 -2.801 5.013 1.00 98.06 89 GLU A CA 1
ATOM 681 C C . GLU A 1 89 ? -3.278 -3.057 3.532 1.00 98.06 89 GLU A C 1
ATOM 683 O O . GLU A 1 89 ? -2.404 -3.271 2.689 1.00 98.06 89 GLU A O 1
ATOM 688 N N . ILE A 1 90 ? -4.567 -2.954 3.180 1.00 98.12 90 ILE A N 1
ATOM 689 C CA . ILE A 1 90 ? -5.038 -3.082 1.791 1.00 98.12 90 ILE A CA 1
ATOM 690 C C . ILE A 1 90 ? -4.507 -1.943 0.905 1.00 98.12 90 ILE A C 1
ATOM 692 O O . ILE A 1 90 ? -4.084 -2.202 -0.221 1.00 98.12 90 ILE A O 1
ATOM 696 N N . MET A 1 91 ? -4.507 -0.695 1.387 1.00 98.12 91 MET A N 1
ATOM 697 C CA . MET A 1 91 ? -4.014 0.459 0.620 1.00 98.12 91 MET A CA 1
ATOM 698 C C . MET A 1 91 ? -2.493 0.422 0.409 1.00 98.12 91 MET A C 1
ATOM 700 O O . MET A 1 91 ? -2.022 0.772 -0.672 1.00 98.12 91 MET A O 1
ATOM 704 N N . GLU A 1 92 ? -1.724 -0.028 1.401 1.00 97.62 92 GLU A N 1
ATOM 705 C CA . GLU A 1 92 ? -0.271 -0.215 1.291 1.00 97.62 92 GLU A CA 1
ATOM 706 C C . GLU A 1 92 ? 0.069 -1.335 0.298 1.00 97.62 92 GLU A C 1
ATOM 708 O O . GLU A 1 92 ? 0.930 -1.152 -0.566 1.00 97.62 92 GLU A O 1
ATOM 713 N N . SER A 1 93 ? -0.668 -2.450 0.350 1.00 97.12 93 SER A N 1
ATOM 714 C CA . SER A 1 93 ? -0.556 -3.556 -0.610 1.00 97.12 93 SER A CA 1
ATOM 715 C C . SER A 1 93 ? -0.884 -3.118 -2.047 1.00 97.12 93 SER A C 1
ATOM 717 O O . SER A 1 93 ? -0.111 -3.382 -2.971 1.00 97.12 93 SER A O 1
ATOM 719 N N . GLN A 1 94 ? -1.970 -2.360 -2.241 1.00 97.44 94 GLN A N 1
ATOM 720 C CA . GLN A 1 94 ? -2.335 -1.786 -3.544 1.00 97.44 94 GLN A CA 1
ATOM 721 C C . GLN A 1 94 ? -1.263 -0.820 -4.069 1.00 97.44 94 GLN A C 1
ATOM 723 O O . GLN A 1 94 ? -0.819 -0.963 -5.208 1.00 97.44 94 GLN A O 1
ATOM 728 N N . GLN A 1 95 ? -0.780 0.108 -3.236 1.00 97.12 95 GLN A N 1
ATOM 729 C CA . GLN A 1 95 ? 0.275 1.047 -3.630 1.00 97.12 95 GLN A CA 1
ATOM 730 C C . GLN A 1 95 ? 1.591 0.327 -3.972 1.00 97.12 95 GLN A C 1
ATOM 732 O O . GLN A 1 95 ? 2.312 0.755 -4.877 1.00 97.12 95 GLN A O 1
ATOM 737 N N . GLN A 1 96 ? 1.927 -0.760 -3.270 1.00 95.69 96 GLN A N 1
ATOM 738 C CA . GLN A 1 96 ? 3.107 -1.563 -3.589 1.00 95.69 96 GLN A CA 1
ATOM 739 C C . GLN A 1 96 ? 2.942 -2.303 -4.926 1.00 95.69 96 GLN A C 1
ATOM 741 O O . GLN A 1 96 ? 3.874 -2.292 -5.729 1.00 95.69 96 GLN A O 1
ATOM 746 N N . ALA A 1 97 ? 1.760 -2.855 -5.217 1.00 96.62 97 ALA A N 1
ATOM 747 C CA . ALA A 1 97 ? 1.474 -3.490 -6.505 1.00 96.62 97 ALA A CA 1
ATOM 748 C C . ALA A 1 97 ? 1.555 -2.495 -7.683 1.00 96.62 97 ALA A C 1
ATOM 750 O O . ALA A 1 97 ? 2.198 -2.793 -8.690 1.00 96.62 97 ALA A O 1
ATOM 751 N N . GLU A 1 98 ? 0.987 -1.290 -7.544 1.00 96.62 98 GLU A N 1
ATOM 752 C CA . GLU A 1 98 ? 1.114 -0.216 -8.546 1.00 96.62 98 GLU A CA 1
ATOM 753 C C . GLU A 1 98 ? 2.578 0.222 -8.739 1.00 96.62 98 GLU A C 1
ATOM 755 O O . GLU A 1 98 ? 3.030 0.445 -9.866 1.00 96.62 98 GLU A O 1
ATOM 760 N N . ARG A 1 99 ? 3.348 0.307 -7.645 1.00 95.25 99 ARG A N 1
ATOM 761 C CA . ARG A 1 99 ? 4.782 0.637 -7.664 1.00 95.25 99 ARG A CA 1
ATOM 762 C C . ARG A 1 99 ? 5.594 -0.418 -8.411 1.00 95.25 99 ARG A C 1
ATOM 764 O O . ARG A 1 99 ? 6.390 -0.050 -9.274 1.00 95.25 99 ARG A O 1
ATOM 771 N N . ASP A 1 100 ? 5.396 -1.700 -8.114 1.00 94.50 100 ASP A N 1
ATOM 772 C CA . ASP A 1 100 ? 6.105 -2.789 -8.794 1.00 94.50 100 ASP A CA 1
ATOM 773 C C . ASP A 1 100 ? 5.673 -2.910 -10.268 1.00 94.50 100 ASP A C 1
ATOM 775 O O . ASP A 1 100 ? 6.522 -3.146 -11.130 1.00 94.50 100 ASP A O 1
ATOM 779 N N . GLN A 1 101 ? 4.401 -2.646 -10.600 1.00 96.50 101 GLN A N 1
ATOM 780 C CA . GLN A 1 101 ? 3.934 -2.553 -11.990 1.00 96.50 101 GLN A CA 1
ATOM 781 C C . GLN A 1 101 ? 4.621 -1.405 -12.751 1.00 96.50 101 GLN A C 1
ATOM 783 O O . GLN A 1 101 ? 5.066 -1.598 -13.884 1.00 96.50 101 GLN A O 1
ATOM 788 N N . ALA A 1 102 ? 4.747 -0.223 -12.141 1.00 95.94 102 ALA A N 1
ATOM 789 C CA . ALA A 1 102 ? 5.426 0.923 -12.749 1.00 95.94 102 ALA A CA 1
ATOM 790 C C . ALA A 1 102 ? 6.943 0.697 -12.901 1.00 95.94 102 ALA A C 1
ATOM 792 O O . ALA A 1 102 ? 7.528 1.064 -13.924 1.00 95.94 102 ALA A O 1
ATOM 793 N N . GLU A 1 103 ? 7.588 0.059 -11.920 1.00 95.12 103 GLU A N 1
ATOM 794 C CA . GLU A 1 103 ? 9.000 -0.330 -12.007 1.00 95.12 103 GLU A CA 1
ATOM 795 C C . GLU A 1 103 ? 9.229 -1.392 -13.099 1.00 95.12 103 GLU A C 1
ATOM 797 O O . GLU A 1 103 ? 10.153 -1.247 -13.903 1.00 95.12 103 GLU A O 1
ATOM 802 N N . MET A 1 104 ? 8.342 -2.387 -13.219 1.00 94.38 104 MET A N 1
ATOM 803 C CA . MET A 1 104 ? 8.364 -3.372 -14.307 1.00 94.38 104 MET A CA 1
ATOM 804 C C . MET A 1 104 ? 8.161 -2.717 -15.682 1.00 94.38 104 MET A C 1
ATOM 806 O O . MET A 1 104 ? 8.909 -3.012 -16.613 1.00 94.38 104 MET A O 1
ATOM 810 N N . ALA A 1 105 ? 7.216 -1.781 -15.817 1.00 97.00 105 ALA A N 1
ATOM 811 C CA . ALA A 1 105 ? 6.975 -1.068 -17.072 1.00 97.00 105 ALA A CA 1
ATOM 812 C C . ALA A 1 105 ? 8.217 -0.292 -17.553 1.00 97.00 105 ALA A C 1
ATOM 814 O O . ALA A 1 105 ? 8.560 -0.353 -18.735 1.00 97.00 105 ALA A O 1
ATOM 815 N N . ILE A 1 106 ? 8.946 0.372 -16.644 1.00 95.88 106 ILE A N 1
ATOM 816 C CA . ILE A 1 106 ? 10.226 1.036 -16.962 1.00 95.88 106 ILE A CA 1
ATOM 817 C C . ILE A 1 106 ? 11.260 0.017 -17.464 1.00 95.88 106 ILE A C 1
ATOM 819 O O . ILE A 1 106 ? 11.938 0.276 -18.461 1.00 95.88 106 ILE A O 1
ATOM 823 N N . MET A 1 107 ? 11.366 -1.148 -16.818 1.00 94.31 107 MET A N 1
ATOM 824 C CA . MET A 1 107 ? 12.296 -2.213 -17.220 1.00 94.31 107 MET A CA 1
ATOM 825 C C . MET A 1 107 ? 11.949 -2.857 -18.570 1.00 94.31 107 MET A C 1
ATOM 827 O O . MET A 1 107 ? 12.857 -3.255 -19.295 1.00 94.31 107 MET A O 1
ATOM 831 N N . CYS A 1 108 ? 10.667 -2.920 -18.935 1.00 94.88 108 CYS A N 1
ATOM 832 C CA . CYS A 1 108 ? 10.200 -3.466 -20.213 1.00 94.88 108 CYS A CA 1
ATOM 833 C C . CYS A 1 108 ? 10.120 -2.432 -21.356 1.00 94.88 108 CYS A C 1
ATOM 835 O O . CYS A 1 108 ? 9.810 -2.803 -22.487 1.00 94.88 108 CYS A O 1
ATOM 837 N N . THR A 1 109 ? 10.378 -1.145 -21.097 1.00 95.94 109 THR A N 1
ATOM 838 C CA . THR A 1 109 ? 10.312 -0.095 -22.130 1.00 95.94 109 THR A CA 1
ATOM 839 C C . THR A 1 109 ? 11.516 -0.178 -23.079 1.00 95.94 109 THR A C 1
ATOM 841 O O . THR A 1 109 ? 12.666 -0.168 -22.638 1.00 95.94 109 THR A O 1
ATOM 844 N N . SER A 1 110 ? 11.255 -0.225 -24.391 1.00 94.75 110 SER A N 1
ATOM 845 C CA . SER A 1 110 ? 12.294 -0.221 -25.433 1.00 94.75 110 SER A CA 1
ATOM 846 C C . SER A 1 110 ? 12.972 1.148 -25.580 1.00 94.75 110 SER A C 1
ATOM 848 O O . SER A 1 110 ? 12.359 2.193 -25.368 1.00 94.75 110 SER A O 1
ATOM 850 N N . THR A 1 111 ? 14.240 1.144 -25.996 1.00 95.56 111 THR A N 1
ATOM 851 C CA . THR A 1 111 ? 15.011 2.342 -26.383 1.00 95.56 111 THR A CA 1
ATOM 852 C C . THR A 1 111 ? 14.881 2.696 -27.872 1.00 95.56 111 THR A C 1
ATOM 854 O O . THR A 1 111 ? 15.465 3.683 -28.328 1.00 95.56 111 THR A O 1
ATOM 857 N N . GLU A 1 112 ? 14.129 1.904 -28.640 1.00 96.06 112 GLU A N 1
ATOM 858 C CA . GLU A 1 112 ? 13.855 2.129 -30.061 1.00 96.06 112 GLU A CA 1
ATOM 859 C C . GLU A 1 112 ? 13.045 3.417 -30.300 1.00 96.06 112 GLU A C 1
ATOM 861 O O . GLU A 1 112 ? 12.234 3.829 -29.473 1.00 96.06 112 GLU A O 1
ATOM 866 N N . GLY A 1 113 ? 13.305 4.105 -31.417 1.00 95.94 113 GLY A N 1
ATOM 867 C CA . GLY A 1 113 ? 12.669 5.386 -31.759 1.00 95.94 113 GLY A CA 1
ATOM 868 C C . GLY A 1 113 ? 13.087 6.590 -30.898 1.00 95.94 113 GLY A C 1
ATOM 869 O O . GLY A 1 113 ? 12.816 7.728 -31.281 1.00 95.94 113 GLY A O 1
ATOM 870 N N . LEU A 1 114 ? 13.774 6.385 -29.769 1.00 97.12 114 LEU A N 1
ATOM 871 C CA . LEU A 1 114 ? 14.248 7.472 -28.910 1.00 97.12 114 LEU A CA 1
ATOM 872 C C . LEU A 1 114 ? 15.457 8.204 -29.517 1.00 97.12 114 LEU A C 1
ATOM 874 O O . LEU A 1 114 ? 16.320 7.604 -30.161 1.00 97.12 114 LEU A O 1
ATOM 878 N N . SER A 1 115 ? 15.577 9.502 -29.224 1.00 98.12 115 SER A N 1
ATOM 879 C CA . SER A 1 115 ? 16.830 10.248 -29.406 1.00 98.12 115 SER A CA 1
ATOM 880 C C . SER A 1 115 ? 17.908 9.739 -28.443 1.00 98.12 115 SER A C 1
ATOM 882 O O . SER A 1 115 ? 17.589 9.142 -27.415 1.00 98.12 115 SER A O 1
ATOM 884 N N . ASP A 1 116 ? 19.189 9.999 -28.711 1.00 98.00 116 ASP A N 1
ATOM 885 C CA . ASP A 1 116 ? 20.273 9.488 -27.852 1.00 98.00 116 ASP A CA 1
ATOM 886 C C . ASP A 1 116 ? 20.213 10.021 -26.410 1.00 98.00 116 ASP A C 1
ATOM 888 O O . ASP A 1 116 ? 20.539 9.294 -25.472 1.00 98.00 116 ASP A O 1
ATOM 892 N N . PHE A 1 117 ? 19.685 11.234 -26.211 1.00 98.25 117 PHE A N 1
ATOM 893 C CA . PHE A 1 117 ? 19.320 11.741 -24.884 1.00 98.25 117 PHE A CA 1
ATOM 894 C C . PHE A 1 117 ? 18.214 10.894 -24.231 1.00 98.25 117 PHE A C 1
ATOM 896 O O . PHE A 1 117 ? 18.340 10.503 -23.072 1.00 98.25 117 PHE A O 1
ATOM 903 N N . GLY A 1 118 ? 17.153 10.558 -24.975 1.00 97.81 118 GLY A N 1
ATOM 904 C CA . GLY A 1 118 ? 16.072 9.690 -24.499 1.00 97.81 118 GLY A CA 1
ATOM 905 C C . GLY A 1 118 ? 16.557 8.285 -24.126 1.00 97.81 118 GLY A C 1
ATOM 906 O O . GLY A 1 118 ? 16.180 7.774 -23.072 1.00 97.81 118 GLY A O 1
ATOM 907 N N . LYS A 1 119 ? 17.462 7.698 -24.924 1.00 98.19 119 LYS A N 1
ATOM 908 C CA . LYS A 1 119 ? 18.116 6.411 -24.620 1.00 98.19 119 LYS A CA 1
ATOM 909 C C . LYS A 1 119 ? 18.904 6.487 -23.310 1.00 98.19 119 LYS A C 1
ATOM 911 O O . LYS A 1 119 ? 18.709 5.647 -22.435 1.00 98.19 119 LYS A O 1
ATOM 916 N N . GLN A 1 120 ? 19.755 7.505 -23.147 1.00 97.69 120 GLN A N 1
ATOM 917 C CA . GLN A 1 120 ? 20.541 7.704 -21.922 1.00 97.69 120 GLN A CA 1
ATOM 918 C C . GLN A 1 120 ? 19.649 7.925 -20.692 1.00 97.69 120 GLN A C 1
ATOM 920 O O . GLN A 1 120 ? 19.901 7.338 -19.639 1.00 97.69 120 GLN A O 1
ATOM 925 N N . TYR A 1 121 ? 18.580 8.716 -20.825 1.00 97.62 121 TYR A N 1
ATOM 926 C CA . TYR A 1 121 ? 17.617 8.952 -19.750 1.00 97.62 121 TYR A CA 1
ATOM 927 C C . TYR A 1 121 ? 16.874 7.670 -19.343 1.00 97.62 121 TYR A C 1
ATOM 929 O O . TYR A 1 121 ? 16.778 7.374 -18.150 1.00 97.62 121 TYR A O 1
ATOM 937 N N . LEU A 1 122 ? 16.393 6.877 -20.308 1.00 97.75 122 LEU A N 1
ATOM 938 C CA . LEU A 1 122 ? 15.700 5.619 -20.021 1.00 97.75 122 LEU A CA 1
ATOM 939 C C . LEU A 1 122 ? 16.636 4.594 -19.362 1.00 97.75 122 LEU A C 1
ATOM 941 O O . LEU A 1 122 ? 16.273 4.030 -18.333 1.00 97.75 122 LEU A O 1
ATOM 945 N N . LEU A 1 123 ? 17.862 4.428 -19.869 1.00 97.19 123 LEU A N 1
ATOM 946 C CA . LEU A 1 123 ? 18.872 3.550 -19.261 1.00 97.19 123 LEU A CA 1
ATOM 947 C C . LEU A 1 123 ? 19.232 3.987 -17.829 1.00 97.19 123 LEU A C 1
ATOM 949 O O . LEU A 1 123 ? 19.360 3.149 -16.934 1.00 97.19 123 LEU A O 1
ATOM 953 N N . LEU A 1 124 ? 19.330 5.298 -17.573 1.00 97.62 124 LEU A N 1
ATOM 954 C CA . LEU A 1 124 ? 19.517 5.839 -16.223 1.00 97.62 124 LEU A CA 1
ATOM 955 C C . LEU A 1 124 ? 18.326 5.506 -15.308 1.00 97.62 124 LEU A C 1
ATOM 957 O O . LEU A 1 124 ? 18.533 5.167 -14.141 1.00 97.62 124 LEU A O 1
ATOM 961 N N . LYS A 1 125 ? 17.088 5.559 -15.816 1.00 97.62 125 LYS A N 1
ATOM 962 C CA . LYS A 1 125 ? 15.887 5.191 -15.049 1.00 97.62 125 LYS A CA 1
ATOM 963 C C . LYS A 1 125 ? 15.772 3.691 -14.797 1.00 97.62 125 LYS A C 1
ATOM 965 O O . LYS A 1 125 ? 15.487 3.312 -13.664 1.00 97.62 125 LYS A O 1
ATOM 970 N N . GLN A 1 126 ? 16.092 2.852 -15.776 1.00 97.19 126 GLN A N 1
ATOM 971 C CA . GLN A 1 126 ? 16.177 1.398 -15.612 1.00 97.19 126 GLN A CA 1
ATOM 972 C C . GLN A 1 126 ? 17.238 1.021 -14.567 1.00 97.19 126 GLN A C 1
ATOM 974 O O . GLN A 1 126 ? 16.957 0.241 -13.658 1.00 97.19 126 GLN A O 1
ATOM 979 N N . LYS A 1 127 ? 18.414 1.668 -14.580 1.00 96.69 127 LYS A N 1
ATOM 980 C CA . LYS A 1 127 ? 19.410 1.503 -13.509 1.00 96.69 127 LYS A CA 1
ATOM 981 C C . LYS A 1 127 ? 18.877 1.950 -12.137 1.00 96.69 127 LYS A C 1
ATOM 983 O O . LYS A 1 127 ? 19.014 1.210 -11.167 1.00 96.69 127 LYS A O 1
ATOM 988 N N . GLN A 1 128 ? 18.224 3.113 -12.048 1.00 96.38 128 GLN A N 1
ATOM 989 C CA . GLN A 1 128 ? 17.606 3.598 -10.801 1.00 96.38 128 GLN A CA 1
ATOM 990 C C . GLN A 1 128 ? 16.478 2.686 -10.283 1.00 96.38 128 GLN A C 1
ATOM 992 O O . GLN A 1 128 ? 16.180 2.721 -9.090 1.00 96.38 128 GLN A O 1
ATOM 997 N N . VAL A 1 129 ? 15.831 1.888 -11.138 1.00 95.81 129 VAL A N 1
ATOM 998 C CA . VAL A 1 129 ? 14.904 0.820 -10.729 1.00 95.81 129 VAL A CA 1
ATOM 999 C C . VAL A 1 129 ? 15.683 -0.396 -10.222 1.00 95.81 129 VAL A C 1
ATOM 1001 O O . VAL A 1 129 ? 15.507 -0.772 -9.066 1.00 95.81 129 VAL A O 1
ATOM 1004 N N . LEU A 1 130 ? 16.605 -0.946 -11.021 1.00 93.88 130 LEU A N 1
ATOM 1005 C CA . LEU A 1 130 ? 17.411 -2.119 -10.654 1.00 93.88 130 LEU A CA 1
ATOM 1006 C C . LEU A 1 130 ? 18.150 -1.952 -9.322 1.00 93.88 130 LEU A C 1
ATOM 1008 O O . LEU A 1 130 ? 18.139 -2.865 -8.501 1.00 93.88 130 LEU A O 1
ATOM 1012 N N . ASP A 1 131 ? 18.775 -0.801 -9.085 1.00 94.81 131 ASP A N 1
ATOM 1013 C CA . ASP A 1 131 ? 19.527 -0.568 -7.849 1.00 94.81 131 ASP A CA 1
ATOM 1014 C C . ASP A 1 131 ? 18.589 -0.420 -6.629 1.00 94.81 131 ASP A C 1
ATOM 1016 O O . ASP A 1 131 ? 18.937 -0.852 -5.532 1.00 94.81 131 ASP A O 1
ATOM 1020 N N . ARG A 1 132 ? 17.346 0.063 -6.812 1.00 92.38 132 ARG A N 1
ATOM 1021 C CA . ARG A 1 132 ? 16.315 0.019 -5.755 1.00 92.38 132 ARG A CA 1
ATOM 1022 C C . ARG A 1 132 ? 15.802 -1.400 -5.511 1.00 92.38 132 ARG A C 1
ATOM 1024 O O . ARG A 1 132 ? 15.662 -1.777 -4.353 1.00 92.38 132 ARG A O 1
ATOM 1031 N N . MET A 1 133 ? 15.568 -2.195 -6.558 1.00 89.94 133 MET A N 1
ATOM 1032 C CA . MET A 1 133 ? 15.164 -3.603 -6.426 1.00 89.94 133 MET A CA 1
ATOM 1033 C C . MET A 1 133 ? 16.230 -4.425 -5.688 1.00 89.94 133 MET A C 1
ATOM 1035 O O . MET A 1 133 ? 15.896 -5.143 -4.748 1.00 89.94 133 MET A O 1
ATOM 1039 N N . LYS A 1 134 ? 17.515 -4.260 -6.039 1.00 91.25 134 LYS A N 1
ATOM 1040 C CA . LYS A 1 134 ? 18.638 -4.881 -5.313 1.00 91.25 134 LYS A CA 1
ATOM 1041 C C . LYS A 1 134 ? 18.628 -4.510 -3.836 1.00 91.25 134 LYS A C 1
ATOM 1043 O O . LYS A 1 134 ? 18.733 -5.402 -3.009 1.00 91.25 134 LYS A O 1
ATOM 1048 N N . ASN A 1 135 ? 18.444 -3.232 -3.499 1.00 91.38 135 ASN A N 1
ATOM 1049 C CA . ASN A 1 135 ? 18.393 -2.803 -2.100 1.00 91.38 135 ASN A CA 1
ATOM 1050 C C . ASN A 1 135 ? 17.182 -3.387 -1.345 1.00 91.38 135 ASN A C 1
ATOM 1052 O O . ASN A 1 135 ? 17.307 -3.660 -0.158 1.00 91.38 135 ASN A O 1
ATOM 1056 N N . ARG A 1 136 ? 16.033 -3.619 -2.008 1.00 87.81 136 ARG A N 1
ATOM 1057 C CA . ARG A 1 136 ? 14.881 -4.315 -1.391 1.00 87.81 136 ARG A CA 1
ATOM 1058 C C . ARG A 1 136 ? 15.170 -5.798 -1.109 1.00 87.81 136 ARG A C 1
ATOM 1060 O O . ARG A 1 136 ? 14.661 -6.315 -0.127 1.00 87.81 136 ARG A O 1
ATOM 1067 N N . ILE A 1 137 ? 15.974 -6.461 -1.945 1.00 82.88 137 ILE A N 1
ATOM 1068 C CA . ILE A 1 137 ? 16.301 -7.899 -1.833 1.00 82.88 137 ILE A CA 1
ATOM 1069 C C . ILE A 1 137 ? 17.518 -8.143 -0.914 1.00 82.88 137 ILE A C 1
ATOM 1071 O O . ILE A 1 137 ? 17.539 -9.098 -0.145 1.00 82.88 137 ILE A O 1
ATOM 1075 N N . GLY A 1 138 ? 18.512 -7.253 -0.937 1.00 65.75 138 GLY A N 1
ATOM 1076 C CA . GLY A 1 138 ? 19.712 -7.292 -0.087 1.00 65.75 138 GLY A CA 1
ATOM 1077 C C . GLY A 1 138 ? 19.511 -6.766 1.341 1.00 65.75 138 GLY A C 1
ATOM 1078 O O . GLY A 1 138 ? 20.486 -6.560 2.051 1.00 65.75 138 GLY A O 1
ATOM 1079 N N . LEU A 1 139 ? 18.262 -6.513 1.750 1.00 52.62 139 LEU A N 1
ATOM 1080 C CA . LEU A 1 139 ? 17.856 -6.251 3.139 1.00 52.62 139 LEU A CA 1
ATOM 1081 C C . LEU A 1 139 ? 17.193 -7.484 3.792 1.00 52.62 139 LEU A C 1
ATOM 1083 O O . LEU A 1 139 ? 16.589 -7.368 4.856 1.00 52.62 139 LEU A O 1
ATOM 1087 N N . THR A 1 140 ? 17.290 -8.651 3.146 1.00 49.66 140 THR A N 1
ATOM 1088 C CA . THR A 1 140 ? 16.746 -9.942 3.609 1.00 49.66 140 THR A CA 1
ATOM 1089 C C . THR A 1 140 ? 17.816 -11.040 3.746 1.00 49.66 140 THR A C 1
ATOM 1091 O O . THR A 1 140 ? 17.485 -12.224 3.706 1.00 49.66 140 THR A O 1
ATOM 1094 N N . GLU A 1 141 ? 19.080 -10.643 3.940 1.00 39.31 141 GLU A N 1
ATOM 1095 C CA . GLU A 1 141 ? 20.216 -11.495 4.346 1.00 39.31 141 GLU A CA 1
ATOM 1096 C C . GLU A 1 141 ? 20.757 -11.060 5.722 1.00 39.31 141 GLU A C 1
ATOM 1098 O O . GLU A 1 141 ? 20.810 -9.830 5.961 1.00 39.31 141 GLU A O 1
#

Sequence (141 aa):
MFCTVHCVCFYVVGADEATISSMDTFQSPVGVLHAVRPTSAGKKKAKQLHFEEQVDKAIMHSQRELAVAPSAQVEIMREQLQVANKKVEIMESQQQAERDQAEMAIMCTSTEGLSDFGKQYLLLKQKQVLDRMKNRIGLTE